Protein AF-A0A518AHJ6-F1 (afdb_monomer)

Mean predicted aligned error: 14.04 Å

Solvent-accessible surface area (backbone atoms only — not comparable to full-atom values): 5491 Å² total; per-residue (Å²): 135,88,84,82,89,69,55,71,71,53,48,53,53,48,39,52,49,17,50,74,73,69,34,95,38,49,66,58,35,52,54,49,59,74,66,50,68,97,54,66,90,85,56,80,76,51,74,64,59,47,52,52,52,52,51,52,50,53,51,49,52,50,32,51,75,68,61,65,54,68,54,68,67,56,52,52,48,53,55,24,60,76,70,72,45,89,76,84,128

Secondary structure (DSSP, 8-state):
-PPPP--HHHHHHHHHHHHHTT-SSHHHHHHHHHHS-SS-TT-SPPHHHHHHHHHHHHHHHHHHHTT-S--HHHHHHHHHHHTT-----

Nearest PDB structures (foldseek):
  7vp4-assembly2_F  TM=5.980E-01  e=5.149E+00  Arabidopsis thaliana

Sequence (89 aa):
MQTIHLSDDQFESLTGLAKAAGHIDLQHFLQALANEPARDPRGPLSEQELAESLSMLQASEADIAAGRTQDMRQAIHEIAEEYGLDIKR

Foldseek 3Di:
DDDDDDDPVRLVVLQVVCVVVPHPGSVRVVVVVVPPDPADPVHDDDPVRVVVVVVVVVVVVVCVVVVVPPDPVRVVVVVCVVVVHDDDD

Radius of gyration: 21.41 Å; Cα contacts (8 Å, |Δi|>4): 24; chains: 1; bounding box: 44×48×45 Å

Organism: NCBI:txid2527972

pLDDT: mean 82.08, std 9.47, range [53.75, 94.5]

Structure (mmCIF, N/CA/C/O backbone):
data_AF-A0A518AHJ6-F1
#
_entry.id   AF-A0A518AH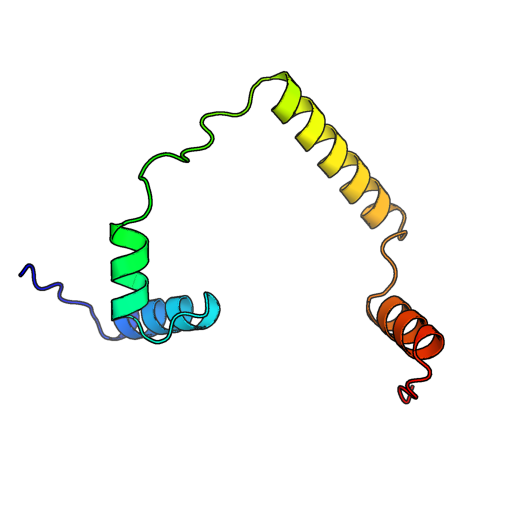J6-F1
#
loop_
_atom_site.group_PDB
_atom_site.id
_atom_site.type_symbol
_atom_site.label_atom_id
_atom_site.label_alt_id
_atom_site.label_comp_id
_atom_site.label_asym_id
_atom_site.label_entity_id
_atom_site.label_seq_id
_atom_site.pdbx_PDB_ins_code
_atom_site.Cartn_x
_atom_site.Cartn_y
_atom_site.Cartn_z
_atom_site.occupancy
_atom_site.B_iso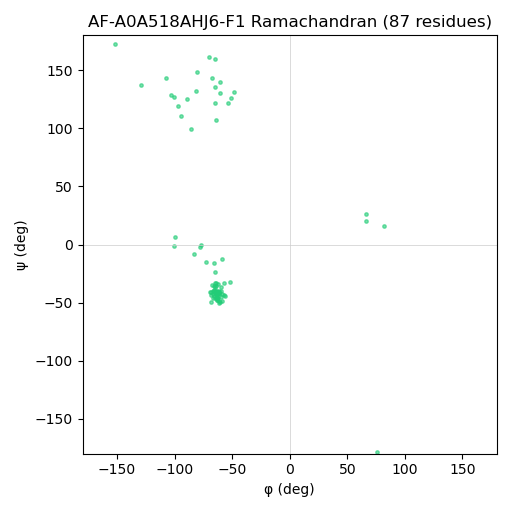_or_equiv
_atom_site.auth_seq_id
_atom_site.auth_comp_id
_atom_site.auth_asym_id
_atom_site.auth_atom_id
_atom_site.pdbx_PDB_model_num
ATOM 1 N N . MET A 1 1 ? 14.939 13.360 -25.008 1.00 57.25 1 MET A N 1
ATOM 2 C CA . MET A 1 1 ? 15.015 12.167 -24.139 1.00 57.25 1 MET A CA 1
ATOM 3 C C . MET A 1 1 ? 16.040 12.450 -23.061 1.00 57.25 1 MET A C 1
ATOM 5 O O . MET A 1 1 ? 17.176 12.734 -23.414 1.00 57.25 1 MET A O 1
ATOM 9 N N . GLN A 1 2 ? 15.635 12.466 -21.791 1.00 66.69 2 GLN A N 1
ATOM 10 C CA . GLN A 1 2 ? 16.591 12.420 -20.683 1.00 66.69 2 GLN A CA 1
ATOM 11 C C . GLN A 1 2 ? 16.991 10.960 -20.472 1.00 66.69 2 GLN A C 1
ATOM 13 O O . GLN A 1 2 ? 16.125 10.089 -20.440 1.00 66.69 2 GLN A O 1
ATOM 18 N N . THR A 1 3 ? 18.290 10.707 -20.369 1.00 79.50 3 THR A N 1
ATOM 19 C CA . THR A 1 3 ? 18.836 9.385 -20.058 1.00 79.50 3 THR A CA 1
ATOM 20 C C . THR A 1 3 ? 19.213 9.375 -18.584 1.00 79.50 3 THR A C 1
ATOM 22 O O . THR A 1 3 ? 19.925 10.271 -18.132 1.00 79.50 3 THR A O 1
ATOM 25 N N . ILE A 1 4 ? 18.717 8.390 -17.835 1.00 79.25 4 ILE A N 1
ATOM 26 C CA . ILE A 1 4 ? 19.040 8.200 -16.418 1.00 79.25 4 ILE A CA 1
ATOM 27 C C . ILE A 1 4 ? 20.033 7.044 -16.330 1.00 79.25 4 ILE A C 1
ATOM 29 O O . ILE A 1 4 ? 19.794 5.980 -16.89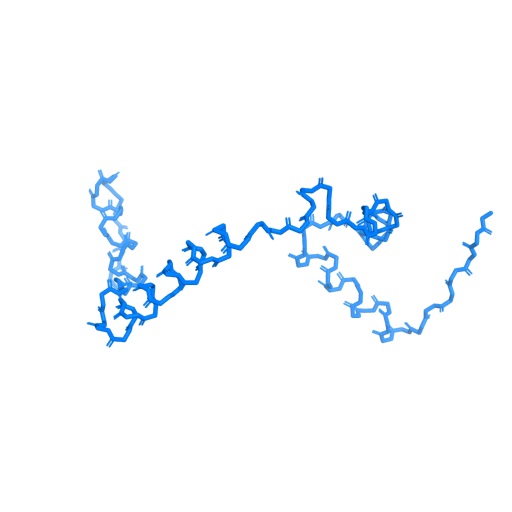7 1.00 79.25 4 ILE A O 1
ATOM 33 N N . HIS A 1 5 ? 21.146 7.261 -15.636 1.00 87.81 5 HIS A N 1
ATOM 34 C CA . HIS A 1 5 ? 22.125 6.217 -15.354 1.00 87.81 5 HIS A CA 1
ATOM 35 C C . HIS A 1 5 ? 21.862 5.659 -13.957 1.00 87.81 5 HIS A C 1
ATOM 37 O O . HIS A 1 5 ? 21.913 6.404 -12.980 1.00 87.81 5 HIS A O 1
ATOM 43 N N . LEU A 1 6 ? 21.560 4.364 -13.884 1.00 87.88 6 LEU A N 1
ATOM 44 C CA . LEU A 1 6 ? 21.353 3.624 -12.641 1.00 87.88 6 LEU A CA 1
ATOM 45 C C . LEU A 1 6 ? 22.555 2.706 -12.413 1.00 87.88 6 LEU A C 1
ATOM 47 O O . LEU A 1 6 ? 23.097 2.166 -13.379 1.00 87.88 6 LEU A O 1
ATOM 51 N N . SER A 1 7 ? 22.968 2.527 -11.158 1.00 94.50 7 SER A N 1
ATOM 52 C CA . SER A 1 7 ? 23.852 1.411 -10.813 1.00 94.50 7 SER A CA 1
ATOM 53 C C . SER A 1 7 ? 23.099 0.082 -10.919 1.00 94.50 7 SER A C 1
ATOM 55 O O . SER A 1 7 ? 21.866 0.060 -10.870 1.00 94.50 7 SER A O 1
ATOM 57 N N . ASP A 1 8 ? 23.833 -1.025 -11.013 1.00 91.62 8 ASP A N 1
ATOM 58 C CA . ASP A 1 8 ? 23.236 -2.365 -11.082 1.00 91.62 8 ASP A CA 1
ATOM 59 C C . ASP A 1 8 ? 22.334 -2.638 -9.862 1.00 91.62 8 ASP A C 1
ATOM 61 O O . ASP A 1 8 ? 21.180 -3.032 -10.023 1.00 91.62 8 ASP A O 1
ATOM 65 N N . ASP A 1 9 ? 22.785 -2.277 -8.654 1.00 93.56 9 ASP A N 1
ATOM 66 C CA . ASP A 1 9 ? 21.992 -2.403 -7.420 1.00 93.56 9 ASP A CA 1
ATOM 67 C C . ASP A 1 9 ? 20.680 -1.595 -7.462 1.00 93.56 9 ASP A C 1
ATOM 69 O O . ASP A 1 9 ? 19.628 -2.043 -6.999 1.00 93.56 9 ASP A O 1
ATOM 73 N N . GLN A 1 10 ? 20.722 -0.378 -8.018 1.00 91.44 10 GLN A N 1
ATOM 74 C CA . GLN A 1 10 ? 19.533 0.466 -8.164 1.00 91.44 10 GLN A CA 1
ATOM 75 C C . GLN A 1 10 ? 18.568 -0.128 -9.185 1.00 91.44 10 GLN A C 1
ATOM 77 O O . GLN A 1 10 ? 17.356 -0.118 -8.966 1.00 91.44 10 GLN A O 1
ATOM 82 N N . PHE A 1 11 ? 19.099 -0.649 -10.289 1.00 92.31 11 PHE A N 1
ATOM 83 C CA . PHE A 1 11 ? 18.309 -1.291 -11.325 1.00 92.31 11 PHE A CA 1
ATOM 84 C C . PHE A 1 11 ? 17.597 -2.541 -10.794 1.00 92.31 11 PHE A C 1
ATOM 86 O O . PHE A 1 11 ? 16.392 -2.689 -11.011 1.00 92.31 11 PHE A O 1
ATOM 93 N N . GLU A 1 12 ? 18.295 -3.404 -10.054 1.00 92.69 12 GLU A N 1
ATOM 94 C CA . GLU A 1 12 ? 17.701 -4.601 -9.450 1.00 92.69 12 GLU A CA 1
ATOM 95 C C . GLU A 1 12 ? 16.616 -4.247 -8.431 1.00 92.69 12 GLU A C 1
ATOM 97 O O . GLU A 1 12 ? 15.498 -4.767 -8.508 1.00 92.69 12 GLU A O 1
ATOM 102 N N . SER A 1 13 ? 16.908 -3.311 -7.524 1.00 93.19 13 SER A N 1
ATOM 103 C CA . SER A 1 13 ? 15.956 -2.853 -6.508 1.00 93.19 13 SER A CA 1
ATOM 104 C C . SER A 1 13 ? 14.677 -2.287 -7.136 1.00 93.19 13 SER A C 1
ATOM 106 O O . SER A 1 13 ? 13.565 -2.705 -6.801 1.00 93.19 13 SER A O 1
ATOM 108 N N . LEU A 1 14 ? 14.815 -1.392 -8.120 1.00 92.31 14 LEU A N 1
ATOM 109 C CA . LEU A 1 14 ? 13.674 -0.778 -8.799 1.00 92.31 14 LEU A CA 1
ATOM 110 C C . LEU A 1 14 ? 12.885 -1.783 -9.646 1.00 92.31 14 LEU A C 1
ATOM 112 O O . LEU A 1 14 ? 11.660 -1.700 -9.711 1.00 92.31 14 LEU A O 1
ATOM 116 N N . THR A 1 15 ? 13.556 -2.757 -10.261 1.00 93.00 15 THR A N 1
ATOM 117 C CA . THR A 1 15 ? 12.883 -3.836 -11.001 1.00 93.00 15 THR A CA 1
ATOM 118 C C . THR A 1 15 ? 12.075 -4.729 -10.058 1.00 93.00 15 THR A C 1
ATOM 120 O O . THR A 1 15 ? 10.948 -5.115 -10.380 1.00 93.00 15 THR A O 1
ATOM 123 N N . GLY A 1 16 ? 12.607 -5.016 -8.866 1.00 91.38 16 GLY A N 1
ATOM 124 C CA . GLY A 1 16 ? 11.884 -5.726 -7.812 1.00 91.38 16 GLY A CA 1
ATOM 125 C C . GLY A 1 16 ? 10.616 -4.988 -7.379 1.00 91.38 16 GLY A C 1
ATOM 126 O O . GLY A 1 16 ? 9.546 -5.596 -7.305 1.00 91.38 16 GLY A O 1
ATOM 127 N N . LEU A 1 17 ? 10.712 -3.671 -7.175 1.00 92.88 17 LEU A N 1
ATOM 128 C CA . LEU A 1 17 ? 9.568 -2.818 -6.840 1.00 92.88 17 LEU A CA 1
ATOM 129 C C . LEU A 1 17 ? 8.524 -2.778 -7.962 1.00 92.88 17 LEU A C 1
ATOM 131 O O . LEU A 1 17 ? 7.340 -2.973 -7.692 1.00 92.88 17 LEU A O 1
ATOM 135 N N . ALA A 1 18 ? 8.953 -2.602 -9.215 1.00 92.62 18 ALA A N 1
ATOM 136 C CA . ALA A 1 18 ? 8.063 -2.597 -10.375 1.00 92.62 18 ALA A CA 1
ATOM 137 C C . ALA A 1 18 ? 7.243 -3.894 -10.459 1.00 92.62 18 ALA A C 1
ATOM 139 O O . ALA A 1 18 ? 6.025 -3.855 -10.640 1.00 92.62 18 ALA A O 1
ATOM 140 N N . LYS A 1 19 ? 7.896 -5.043 -10.249 1.00 92.88 19 LYS A N 1
ATOM 141 C CA . LYS A 1 19 ? 7.236 -6.352 -10.242 1.00 92.88 19 LYS A CA 1
ATOM 142 C C . LYS A 1 19 ? 6.266 -6.508 -9.071 1.00 92.88 19 LYS A C 1
ATOM 144 O O . LYS A 1 19 ? 5.168 -7.021 -9.267 1.00 92.88 19 LYS A O 1
ATOM 149 N N . ALA A 1 20 ? 6.650 -6.074 -7.870 1.00 91.81 20 ALA A N 1
ATOM 150 C CA . ALA A 1 20 ? 5.789 -6.136 -6.688 1.00 91.81 20 ALA A CA 1
ATOM 151 C C . ALA A 1 20 ? 4.531 -5.264 -6.836 1.00 91.81 20 ALA A C 1
ATOM 153 O O . ALA A 1 20 ? 3.453 -5.666 -6.408 1.00 91.81 20 ALA A O 1
ATOM 154 N N . ALA A 1 21 ? 4.655 -4.112 -7.498 1.00 89.62 21 ALA A N 1
ATOM 155 C CA . ALA A 1 21 ? 3.538 -3.239 -7.848 1.00 89.62 21 ALA A CA 1
ATOM 156 C C . ALA A 1 21 ? 2.722 -3.734 -9.066 1.00 89.62 21 ALA A C 1
ATOM 158 O O . ALA A 1 21 ? 1.728 -3.113 -9.431 1.00 89.62 21 ALA A O 1
ATOM 159 N N . GLY A 1 22 ? 3.113 -4.848 -9.699 1.00 92.56 22 GLY A N 1
ATOM 160 C CA . GLY A 1 22 ? 2.380 -5.460 -10.812 1.00 92.56 22 GLY A CA 1
ATOM 161 C C . GLY A 1 22 ? 2.635 -4.830 -12.185 1.00 92.56 22 GLY A C 1
ATOM 162 O O . GLY A 1 22 ? 1.869 -5.069 -13.118 1.00 92.56 22 GLY A O 1
ATOM 163 N N . HIS A 1 23 ? 3.699 -4.039 -12.343 1.00 93.00 23 HIS A N 1
ATOM 164 C CA . HIS A 1 23 ? 4.081 -3.481 -13.640 1.00 93.00 23 HIS A CA 1
ATOM 165 C C . HIS A 1 23 ? 4.844 -4.509 -14.488 1.00 93.00 23 HIS A C 1
ATOM 167 O O . HIS A 1 23 ? 5.571 -5.358 -13.973 1.00 93.00 23 HIS A O 1
ATOM 173 N N . ILE A 1 24 ? 4.682 -4.404 -15.811 1.00 89.69 24 ILE A N 1
ATOM 174 C CA . 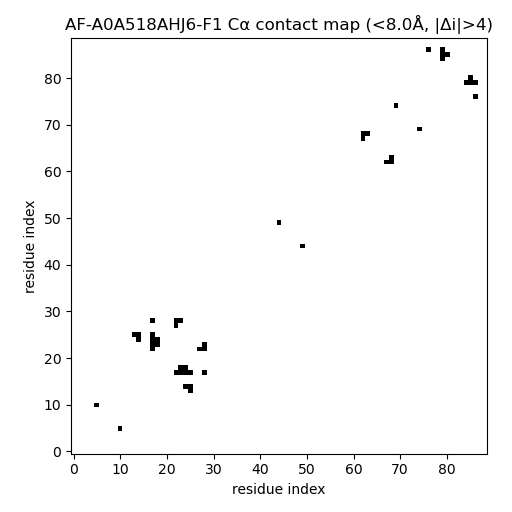ILE A 1 24 ? 5.283 -5.313 -16.801 1.00 89.69 24 ILE A CA 1
ATOM 175 C C . ILE A 1 24 ? 6.813 -5.200 -16.798 1.00 89.69 24 ILE A C 1
ATOM 177 O O . ILE A 1 24 ? 7.509 -6.211 -16.873 1.00 89.69 24 ILE A O 1
ATOM 181 N N . ASP A 1 25 ? 7.330 -3.976 -16.696 1.00 91.00 25 ASP A N 1
ATOM 182 C CA . ASP A 1 25 ? 8.756 -3.686 -16.635 1.00 91.00 25 ASP A CA 1
ATOM 183 C C . ASP A 1 25 ? 9.046 -2.389 -15.858 1.00 91.00 25 ASP A C 1
ATOM 185 O O . ASP A 1 25 ? 8.147 -1.635 -15.462 1.00 91.00 25 ASP A O 1
ATOM 189 N N . LEU A 1 26 ? 10.340 -2.138 -15.633 1.00 90.19 26 LEU A N 1
ATOM 190 C CA . LEU A 1 26 ? 10.822 -0.937 -14.957 1.00 90.19 26 LEU A CA 1
ATOM 191 C C . LEU A 1 26 ? 10.461 0.343 -15.730 1.00 90.19 26 LEU A C 1
ATOM 193 O O . LEU A 1 26 ? 10.180 1.370 -15.119 1.00 90.19 26 LEU A O 1
ATOM 197 N N . GLN A 1 27 ? 10.437 0.306 -17.063 1.00 90.12 27 GLN A N 1
ATOM 198 C CA . GLN A 1 27 ? 10.132 1.488 -17.867 1.00 90.12 27 GLN A CA 1
ATOM 199 C C . GLN A 1 27 ? 8.677 1.934 -17.680 1.00 90.12 27 GLN A C 1
ATOM 201 O O . GLN A 1 27 ? 8.423 3.118 -17.461 1.00 90.12 27 GLN A O 1
ATOM 206 N N . HIS A 1 28 ? 7.737 0.995 -17.719 1.00 90.38 28 HIS A N 1
ATOM 207 C CA . HIS A 1 28 ? 6.322 1.221 -17.466 1.00 90.38 28 HIS A CA 1
ATOM 208 C C . HIS A 1 28 ? 6.086 1.729 -16.040 1.00 90.38 28 HIS A C 1
ATOM 210 O O . HIS A 1 28 ? 5.305 2.655 -15.838 1.00 90.38 28 HIS A O 1
ATOM 216 N N . PHE A 1 29 ? 6.796 1.173 -15.055 1.00 91.50 29 PHE A N 1
ATOM 217 C CA . PHE A 1 29 ? 6.751 1.652 -13.673 1.00 91.50 29 PHE A CA 1
ATOM 218 C C . PHE A 1 29 ? 7.229 3.107 -13.539 1.00 91.50 29 PHE A C 1
ATOM 220 O O . PHE A 1 29 ? 6.529 3.940 -12.968 1.00 91.50 29 PHE A O 1
ATOM 227 N N . LEU A 1 30 ? 8.377 3.453 -14.130 1.00 89.69 30 LEU A N 1
ATOM 228 C CA . LEU A 1 30 ? 8.905 4.822 -14.091 1.00 89.69 30 LEU A CA 1
ATOM 229 C C . LEU A 1 30 ? 8.010 5.817 -14.840 1.00 89.69 30 LEU A C 1
ATOM 231 O O . LEU A 1 30 ? 7.861 6.957 -14.405 1.00 89.69 30 LEU A O 1
ATOM 235 N N . GLN A 1 31 ? 7.397 5.400 -15.950 1.00 89.00 31 GLN A N 1
ATOM 236 C CA . GLN A 1 31 ? 6.418 6.220 -16.665 1.00 89.00 31 GLN A CA 1
ATOM 237 C C . GLN A 1 31 ? 5.151 6.445 -15.841 1.00 89.00 31 GLN A C 1
ATOM 239 O O . GLN A 1 31 ? 4.624 7.554 -15.855 1.00 89.00 31 GLN A O 1
ATOM 244 N N . ALA A 1 32 ? 4.667 5.429 -15.125 1.00 87.12 32 ALA A N 1
ATOM 245 C CA . ALA A 1 32 ? 3.530 5.583 -14.228 1.00 87.12 32 ALA A CA 1
ATOM 246 C C . ALA A 1 32 ? 3.849 6.600 -13.123 1.00 87.12 32 ALA A C 1
ATOM 248 O O . ALA A 1 32 ? 3.129 7.585 -12.998 1.00 87.12 32 ALA A O 1
ATOM 249 N N . LEU A 1 33 ? 4.987 6.444 -12.435 1.00 85.50 33 LEU A N 1
ATOM 250 C CA . LEU A 1 33 ? 5.446 7.374 -11.393 1.00 85.50 33 LEU A CA 1
ATOM 251 C C . LEU A 1 33 ? 5.625 8.809 -11.903 1.00 85.50 33 LEU A C 1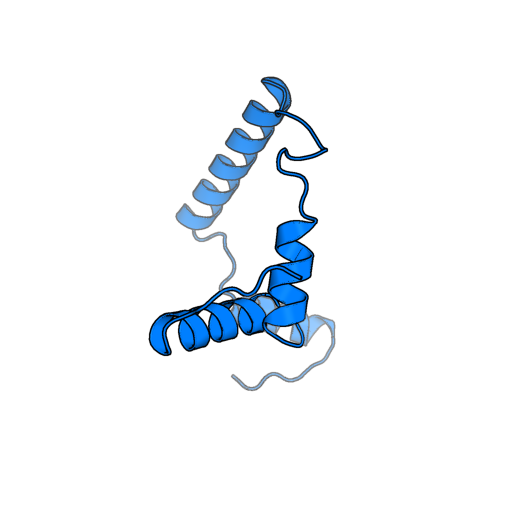
ATOM 253 O O . LEU A 1 33 ? 5.238 9.761 -11.236 1.00 85.50 33 LEU A O 1
ATOM 257 N N . ALA A 1 34 ? 6.197 8.987 -13.096 1.00 84.69 34 ALA A N 1
ATOM 258 C CA . ALA A 1 34 ? 6.392 10.317 -13.676 1.00 8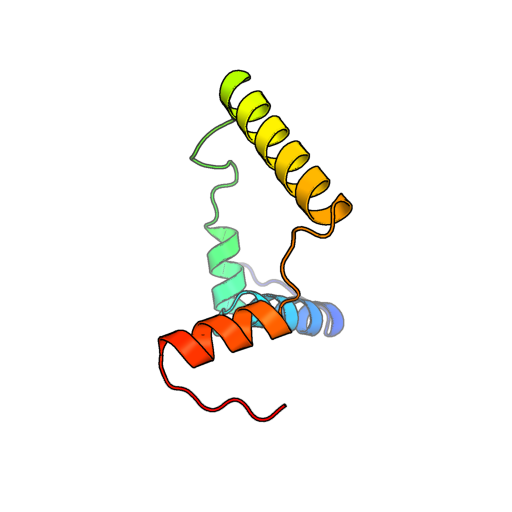4.69 34 ALA A CA 1
ATOM 259 C C . ALA A 1 34 ? 5.068 11.035 -13.993 1.00 84.69 34 ALA A C 1
ATOM 261 O O . ALA A 1 34 ? 5.044 12.263 -14.078 1.00 84.69 34 ALA A O 1
ATOM 262 N N . ASN A 1 35 ? 3.988 10.274 -14.183 1.00 84.06 35 ASN A N 1
ATOM 263 C CA . ASN A 1 35 ? 2.648 10.787 -14.447 1.00 84.06 35 ASN A CA 1
ATOM 264 C C . ASN A 1 35 ? 1.750 10.775 -13.202 1.00 84.06 35 ASN A C 1
ATOM 266 O O . ASN A 1 35 ? 0.599 11.212 -13.290 1.00 84.06 35 ASN A O 1
ATOM 270 N N . GLU A 1 36 ? 2.240 10.296 -12.054 1.00 81.56 36 GLU A N 1
ATOM 271 C CA . GLU A 1 36 ? 1.489 10.398 -10.814 1.00 81.56 36 GLU A CA 1
ATOM 272 C C . GLU A 1 36 ? 1.332 11.872 -10.431 1.00 81.56 36 GLU A C 1
ATOM 274 O O . GLU A 1 36 ? 2.278 12.667 -10.512 1.00 81.56 36 GLU A O 1
ATOM 279 N N . PRO A 1 37 ? 0.126 12.280 -10.017 1.00 77.88 37 PRO A N 1
ATOM 280 C CA . PRO A 1 37 ? -0.081 13.639 -9.575 1.00 77.88 37 PRO A CA 1
ATOM 281 C C . PRO A 1 37 ? 0.753 13.873 -8.308 1.00 77.88 37 PRO A C 1
ATOM 283 O O . PRO A 1 37 ? 0.575 13.207 -7.293 1.00 77.88 37 PRO A O 1
ATOM 286 N N . ALA A 1 38 ? 1.648 14.868 -8.349 1.00 75.62 38 ALA A N 1
ATOM 287 C CA . ALA A 1 38 ? 2.523 15.231 -7.223 1.00 75.62 38 ALA A CA 1
ATOM 288 C C . ALA A 1 38 ? 1.759 15.617 -5.938 1.00 75.62 38 ALA A C 1
ATOM 290 O O . ALA A 1 38 ? 2.345 15.761 -4.866 1.00 75.62 38 ALA A O 1
ATOM 291 N N . ARG A 1 39 ? 0.448 15.836 -6.055 1.00 70.62 39 ARG A N 1
ATOM 292 C CA . ARG A 1 39 ? -0.493 15.999 -4.952 1.00 70.62 39 ARG A CA 1
ATOM 293 C C . ARG A 1 39 ? -1.662 15.065 -5.194 1.00 70.62 39 ARG A C 1
ATOM 295 O O . ARG A 1 39 ? -2.165 15.014 -6.313 1.00 70.62 39 ARG A O 1
ATOM 302 N N . ASP A 1 40 ? -2.111 14.393 -4.144 1.00 76.06 40 ASP A N 1
ATOM 303 C CA . ASP A 1 40 ? -3.298 13.549 -4.211 1.00 76.06 40 ASP A CA 1
ATOM 304 C C . ASP A 1 40 ? -4.488 14.362 -4.767 1.00 76.06 40 ASP A C 1
ATOM 306 O O . ASP A 1 40 ? -4.830 15.406 -4.195 1.00 76.06 40 ASP A O 1
ATOM 310 N N . PRO A 1 41 ? -5.110 13.939 -5.884 1.00 70.75 41 PRO A N 1
ATOM 311 C CA . PRO A 1 41 ? -6.207 14.672 -6.509 1.00 70.75 41 PRO A CA 1
ATOM 312 C C . PRO A 1 41 ? -7.461 14.728 -5.629 1.00 70.75 41 PRO A C 1
ATOM 314 O O . PRO A 1 41 ? -8.333 15.557 -5.879 1.00 70.75 41 PRO A O 1
ATOM 317 N N . ARG A 1 42 ? -7.552 13.882 -4.594 1.00 78.12 42 ARG A N 1
ATOM 318 C CA . ARG A 1 42 ? -8.625 13.914 -3.589 1.00 78.12 42 ARG A CA 1
ATOM 319 C C . ARG A 1 42 ? -8.491 15.096 -2.627 1.00 78.12 42 ARG A C 1
ATOM 321 O O . ARG A 1 42 ? -9.458 15.444 -1.963 1.00 78.12 42 ARG A O 1
ATOM 328 N N . GLY A 1 43 ? -7.324 15.743 -2.592 1.00 77.00 43 GLY A N 1
ATOM 329 C CA . GLY A 1 43 ? -7.037 16.832 -1.667 1.00 77.00 43 GLY A CA 1
ATOM 330 C C . GLY A 1 43 ? -6.763 16.346 -0.238 1.00 77.00 43 GLY A C 1
ATOM 331 O O . GLY A 1 43 ? -6.710 15.143 0.021 1.00 77.00 43 GLY A O 1
ATOM 332 N N . PRO A 1 44 ? -6.512 17.276 0.699 1.00 79.19 44 PRO A N 1
ATOM 333 C CA . PRO A 1 44 ? -6.379 16.934 2.108 1.00 79.19 44 PRO A CA 1
ATOM 334 C C . PRO A 1 44 ? -7.724 16.456 2.663 1.00 79.19 44 PRO A C 1
ATOM 336 O O . PRO A 1 44 ? -8.766 17.014 2.322 1.00 79.19 44 PRO A O 1
ATOM 339 N N . LEU A 1 45 ? -7.685 15.466 3.556 1.00 78.56 45 LEU A N 1
ATOM 340 C CA . LEU A 1 45 ? -8.861 15.069 4.328 1.00 78.56 45 LEU A CA 1
ATOM 341 C C . LEU A 1 45 ? -9.345 16.252 5.169 1.00 78.56 45 LEU A C 1
ATOM 343 O O . LEU A 1 45 ? -8.540 16.983 5.757 1.00 78.56 45 LEU A O 1
ATOM 347 N N . SER A 1 46 ? -10.660 16.420 5.255 1.00 85.81 46 SER A N 1
ATOM 348 C CA . SER A 1 46 ? -11.262 17.285 6.264 1.00 85.81 46 SER A CA 1
ATOM 349 C C . SER A 1 46 ? -11.001 16.734 7.672 1.00 85.81 46 SER A C 1
ATOM 351 O O . SER A 1 46 ? -10.734 15.545 7.861 1.00 85.81 46 SER A O 1
ATOM 353 N N . GLU A 1 47 ? -11.101 17.589 8.693 1.00 87.88 47 GLU A N 1
ATOM 354 C CA . GLU A 1 47 ? -10.956 17.158 10.093 1.00 87.88 47 GLU A CA 1
ATOM 355 C C . GLU A 1 47 ? -11.960 16.055 10.461 1.00 87.88 47 GLU A C 1
ATOM 357 O O . GLU A 1 47 ? -11.636 15.154 11.233 1.00 87.88 47 GLU A O 1
ATOM 362 N N . GLN A 1 48 ? -13.157 16.093 9.865 1.00 87.38 48 GLN A N 1
ATOM 363 C CA . GLN A 1 48 ? -14.182 15.077 10.069 1.00 87.38 48 GLN A CA 1
ATOM 364 C C . GLN A 1 48 ? -13.777 13.726 9.459 1.00 87.38 48 GLN A C 1
ATOM 366 O O . GLN A 1 48 ? -13.814 12.715 10.156 1.00 87.38 48 GLN A O 1
ATOM 371 N N . GLU A 1 49 ? -13.328 13.698 8.201 1.00 85.19 49 GLU A N 1
ATOM 372 C CA . GLU A 1 49 ? -12.880 12.460 7.541 1.00 85.19 49 GLU A CA 1
ATOM 373 C C . GLU A 1 49 ? -11.640 11.859 8.220 1.00 85.19 49 GLU A C 1
ATOM 375 O O . GLU A 1 49 ? -11.485 10.636 8.294 1.00 85.19 49 GLU A O 1
ATOM 380 N N . LEU A 1 50 ? -10.760 12.712 8.757 1.00 86.88 50 LEU A N 1
ATOM 381 C CA . LEU A 1 50 ? -9.629 12.273 9.568 1.00 86.88 50 LEU A CA 1
ATOM 382 C C . LEU A 1 50 ? -10.103 11.618 10.873 1.00 86.88 50 LEU A C 1
ATOM 384 O O . LEU A 1 50 ? -9.609 10.549 11.229 1.00 86.88 50 LEU A O 1
ATOM 388 N N . ALA A 1 51 ? -11.063 12.227 11.574 1.00 87.44 51 ALA A N 1
ATOM 389 C CA . ALA A 1 51 ? -11.622 11.673 12.805 1.00 87.44 51 ALA A CA 1
ATOM 390 C C . ALA A 1 51 ? -12.326 10.326 12.565 1.00 87.44 51 ALA A C 1
ATOM 392 O O . ALA A 1 51 ? -12.128 9.384 13.335 1.00 87.44 51 ALA A O 1
ATOM 393 N N . GLU A 1 52 ? -13.087 10.207 11.475 1.00 89.56 52 GLU A N 1
ATOM 394 C CA . GLU A 1 52 ? -13.724 8.953 11.059 1.00 89.56 52 GLU A CA 1
ATOM 395 C C . GLU A 1 52 ? -12.674 7.873 10.752 1.00 89.56 52 GLU A C 1
ATOM 397 O O . GLU A 1 52 ? -12.755 6.761 11.280 1.00 89.56 52 GLU A O 1
ATOM 402 N N . SER A 1 53 ? -11.626 8.216 9.997 1.00 85.38 53 SER A N 1
ATOM 403 C CA . SER A 1 53 ? -10.529 7.291 9.676 1.00 85.38 53 SER A CA 1
ATOM 404 C C . SER A 1 53 ? -9.780 6.816 10.926 1.00 85.38 53 SER A C 1
ATOM 406 O O . SER A 1 53 ? -9.482 5.628 11.062 1.00 85.38 53 SER A O 1
ATOM 408 N N . LEU A 1 54 ? -9.505 7.720 11.872 1.00 89.12 54 LEU A N 1
ATOM 409 C CA . LEU A 1 54 ? -8.868 7.378 13.147 1.00 89.12 54 LEU A CA 1
ATOM 410 C C . LEU A 1 54 ? -9.753 6.460 13.994 1.00 89.12 54 LEU A C 1
ATOM 412 O O . LEU A 1 54 ? -9.251 5.507 14.589 1.00 89.12 54 LEU A O 1
ATOM 416 N N . SER A 1 55 ? -11.064 6.703 14.018 1.00 88.88 55 SER A N 1
ATOM 417 C CA . SER A 1 55 ? -12.008 5.839 14.727 1.00 88.88 55 SER A CA 1
ATOM 418 C C . SER A 1 55 ? -12.051 4.430 14.128 1.00 88.88 55 SER A C 1
ATOM 420 O O . SER A 1 55 ? -12.051 3.452 14.877 1.00 88.88 55 SER A O 1
ATOM 422 N N . MET A 1 56 ? -12.013 4.305 12.796 1.00 87.69 56 MET A N 1
ATOM 423 C CA . MET A 1 56 ? -11.953 3.006 12.113 1.00 87.69 56 MET A CA 1
ATOM 424 C C . MET A 1 56 ? -10.661 2.238 12.411 1.00 87.69 56 MET A C 1
ATOM 426 O O . MET A 1 56 ? -10.699 1.022 12.620 1.00 87.69 56 MET A O 1
ATOM 430 N N . LEU A 1 57 ? -9.522 2.936 12.451 1.00 86.62 57 LEU A N 1
ATOM 431 C CA . LEU A 1 57 ? -8.237 2.333 12.812 1.00 86.62 57 LEU A CA 1
ATOM 432 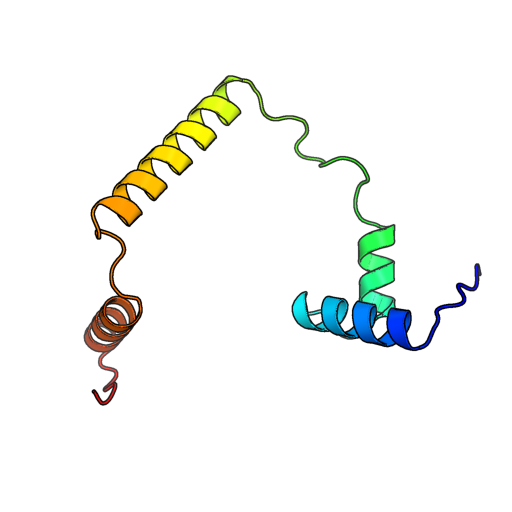C C . LEU A 1 57 ? -8.259 1.816 14.250 1.00 86.62 57 LEU A C 1
ATOM 434 O O . LEU A 1 57 ? -7.921 0.660 14.481 1.00 86.62 57 LEU A O 1
ATOM 438 N N . GLN A 1 58 ? -8.740 2.624 15.197 1.00 84.88 58 GLN A N 1
ATOM 439 C CA . GLN A 1 58 ? -8.857 2.220 16.601 1.00 84.88 58 GLN A CA 1
ATOM 440 C C . GLN A 1 58 ? -9.795 1.022 16.788 1.00 84.88 58 GLN A C 1
ATOM 442 O O . GLN A 1 58 ? -9.494 0.124 17.572 1.00 84.88 58 GLN A O 1
ATOM 447 N N . ALA A 1 59 ? -10.914 0.978 16.058 1.00 82.75 59 ALA A N 1
ATOM 448 C CA . ALA A 1 59 ? -11.814 -0.172 16.070 1.00 82.75 59 ALA A CA 1
ATOM 449 C C . ALA A 1 59 ? -11.123 -1.437 15.533 1.00 82.75 59 ALA A C 1
ATOM 451 O O . ALA A 1 59 ? -11.184 -2.488 16.169 1.00 82.75 59 ALA A O 1
ATOM 452 N N . SER A 1 60 ? -10.393 -1.317 14.420 1.00 78.50 60 SER A N 1
ATOM 453 C CA . SER A 1 60 ? -9.648 -2.435 13.826 1.00 78.50 60 SER A CA 1
ATOM 454 C C . SER A 1 60 ? -8.530 -2.938 14.745 1.00 78.50 60 SER A C 1
ATOM 456 O O . SER A 1 60 ? -8.366 -4.143 14.920 1.00 78.50 60 SER A O 1
ATOM 458 N N . GLU A 1 61 ? -7.782 -2.036 15.387 1.00 81.38 61 GLU A N 1
ATOM 459 C CA . GLU A 1 61 ? -6.759 -2.390 16.379 1.00 81.38 61 GLU A CA 1
ATOM 460 C C . GLU A 1 61 ? -7.367 -3.088 17.598 1.00 81.38 61 GLU A C 1
ATOM 462 O O . GLU A 1 61 ? -6.814 -4.077 18.083 1.00 81.38 61 GLU A O 1
ATOM 467 N N . ALA A 1 62 ? -8.522 -2.616 18.075 1.00 78.19 62 ALA A N 1
ATOM 468 C CA . ALA A 1 62 ? -9.243 -3.250 19.171 1.00 78.19 62 ALA A CA 1
ATOM 469 C C . ALA A 1 62 ? -9.741 -4.655 18.796 1.00 78.19 62 ALA A C 1
ATOM 471 O O . ALA A 1 62 ? -9.711 -5.554 19.636 1.00 78.19 62 ALA A O 1
ATOM 472 N N . ASP A 1 63 ? -10.162 -4.870 17.549 1.00 78.50 63 ASP A N 1
ATOM 473 C CA . ASP A 1 63 ? -10.567 -6.185 17.050 1.00 78.50 63 ASP A CA 1
ATOM 474 C C . ASP A 1 63 ? -9.385 -7.146 16.912 1.00 78.50 63 ASP A C 1
ATOM 476 O O . ASP A 1 63 ? -9.489 -8.304 17.326 1.00 78.50 63 ASP A O 1
ATOM 480 N N . ILE A 1 64 ? -8.237 -6.664 16.429 1.00 76.31 64 ILE A N 1
ATOM 481 C CA . ILE A 1 64 ? -6.982 -7.430 16.410 1.00 76.31 64 ILE A CA 1
ATOM 482 C C . ILE A 1 64 ? -6.569 -7.806 17.839 1.00 76.31 64 ILE A C 1
ATOM 484 O O . ILE A 1 64 ? -6.311 -8.974 18.127 1.00 76.31 64 ILE A O 1
ATOM 488 N N . ALA A 1 65 ? -6.549 -6.839 18.762 1.00 72.88 65 ALA A N 1
ATOM 489 C CA . ALA A 1 65 ? -6.147 -7.057 20.152 1.00 72.88 65 ALA A CA 1
ATOM 490 C C . ALA A 1 65 ? -7.106 -7.989 20.911 1.00 72.88 65 ALA A C 1
ATOM 492 O O . ALA A 1 65 ? -6.677 -8.761 21.768 1.00 72.88 65 ALA A O 1
ATOM 493 N N . ALA A 1 66 ? -8.399 -7.951 20.582 1.00 75.12 66 ALA A N 1
ATOM 494 C CA . ALA A 1 66 ? -9.406 -8.857 21.124 1.00 75.12 66 ALA A CA 1
ATOM 495 C C . ALA A 1 66 ? -9.368 -10.263 20.494 1.00 75.12 66 ALA A C 1
ATOM 497 O O . ALA A 1 66 ? -10.189 -11.105 20.860 1.00 75.12 66 ALA A O 1
ATOM 498 N N . GLY A 1 67 ? -8.460 -10.523 19.543 1.00 65.44 67 GLY A N 1
ATOM 499 C CA . GLY A 1 67 ? -8.385 -11.793 18.818 1.00 65.44 67 GLY A CA 1
ATOM 500 C C . GLY A 1 67 ? -9.599 -12.050 17.922 1.00 65.44 67 GLY A C 1
ATOM 501 O O . GLY A 1 67 ? -9.872 -13.196 17.579 1.00 65.44 67 GLY A O 1
ATOM 502 N N . ARG A 1 68 ? -10.351 -10.997 17.571 1.00 62.25 68 ARG A N 1
ATOM 503 C CA . ARG A 1 68 ? -11.525 -11.060 16.687 1.00 62.25 68 ARG A CA 1
ATOM 504 C C . ARG A 1 68 ? -11.162 -11.041 15.206 1.00 62.25 68 ARG A C 1
ATOM 506 O O . ARG A 1 68 ? -12.028 -11.294 14.376 1.00 62.25 68 ARG A O 1
ATOM 513 N N . THR A 1 69 ? -9.899 -10.803 14.856 1.00 62.84 69 THR A N 1
ATOM 514 C CA . THR A 1 69 ? -9.393 -11.200 13.542 1.00 62.84 69 THR A CA 1
ATOM 515 C C . THR A 1 69 ? -9.434 -12.716 13.446 1.00 62.84 69 THR A C 1
ATOM 517 O O . THR A 1 69 ? -8.634 -13.395 14.091 1.00 62.84 69 THR A O 1
ATOM 520 N N . GLN A 1 70 ? -10.376 -13.238 12.659 1.00 62.75 70 GLN A N 1
ATOM 521 C CA . GLN A 1 70 ? -10.395 -14.648 12.289 1.00 62.75 70 GLN A CA 1
ATOM 522 C C . GLN A 1 70 ? -9.002 -15.064 11.818 1.00 62.75 70 GLN A C 1
ATOM 524 O O . GLN A 1 70 ? -8.390 -14.381 10.991 1.00 62.75 70 GLN A O 1
ATOM 529 N N . ASP A 1 71 ? -8.503 -16.182 12.350 1.00 71.56 71 ASP A N 1
ATOM 530 C CA . ASP A 1 71 ? -7.320 -16.831 11.798 1.00 71.56 71 ASP A CA 1
ATOM 531 C C . ASP A 1 71 ? -7.561 -16.994 10.295 1.00 71.56 71 ASP A C 1
ATOM 533 O O . ASP A 1 71 ? -8.593 -17.525 9.876 1.00 71.56 71 ASP A O 1
ATOM 537 N N . MET A 1 72 ? -6.635 -16.503 9.476 1.00 65.00 72 MET A N 1
ATOM 538 C CA . MET A 1 72 ? -6.749 -16.551 8.022 1.00 65.00 72 MET A CA 1
ATOM 539 C C . MET A 1 72 ? -7.045 -17.977 7.530 1.00 65.00 72 MET A C 1
ATOM 541 O O . MET A 1 72 ? -7.780 -18.146 6.562 1.00 65.00 72 MET A O 1
ATOM 545 N N . ARG A 1 73 ? -6.549 -19.014 8.226 1.00 68.12 73 ARG A N 1
ATOM 546 C CA . ARG A 1 73 ? -6.905 -20.411 7.926 1.00 68.12 73 ARG A CA 1
ATOM 547 C C . ARG A 1 73 ? -8.372 -20.722 8.188 1.00 68.12 73 ARG A C 1
ATOM 549 O O . ARG A 1 73 ? -8.979 -21.437 7.400 1.00 68.12 73 ARG A O 1
ATOM 556 N N . GLN A 1 74 ? -8.935 -20.199 9.270 1.00 71.56 74 GLN A N 1
ATOM 557 C CA . GLN A 1 74 ? -10.337 -20.399 9.612 1.00 71.56 74 GLN A CA 1
ATOM 558 C C . GLN A 1 74 ? -11.261 -19.679 8.622 1.00 71.56 74 GLN A C 1
ATOM 560 O O . GLN A 1 74 ? -12.191 -20.300 8.121 1.00 71.56 74 GLN A O 1
ATOM 565 N N . ALA A 1 75 ? -10.943 -18.438 8.242 1.00 74.38 75 ALA A N 1
ATOM 566 C CA . ALA A 1 75 ? -11.691 -17.716 7.208 1.00 74.38 75 ALA A CA 1
ATOM 567 C C . ALA A 1 75 ? -11.642 -18.435 5.844 1.00 74.38 75 ALA A C 1
ATOM 569 O O . ALA A 1 75 ? -12.657 -18.558 5.164 1.00 74.38 75 ALA A O 1
ATOM 570 N N . ILE A 1 76 ? -10.477 -18.970 5.458 1.00 75.75 76 ILE A N 1
ATOM 571 C CA . ILE A 1 76 ? -10.325 -19.766 4.229 1.00 75.75 76 ILE A CA 1
ATOM 572 C C . ILE A 1 76 ? -11.163 -21.051 4.289 1.00 75.75 76 ILE A C 1
ATOM 574 O O . ILE A 1 76 ? -11.771 -21.417 3.286 1.00 75.75 76 ILE A O 1
ATOM 578 N N . HIS A 1 77 ? -11.220 -21.722 5.443 1.00 79.62 77 HIS A N 1
ATOM 579 C CA . HIS A 1 77 ? -12.056 -22.908 5.630 1.00 79.62 77 HIS A CA 1
ATOM 580 C C . HIS A 1 77 ? -13.553 -22.597 5.541 1.00 79.62 77 HIS A C 1
ATOM 582 O O . HIS A 1 77 ? -14.265 -23.323 4.859 1.00 7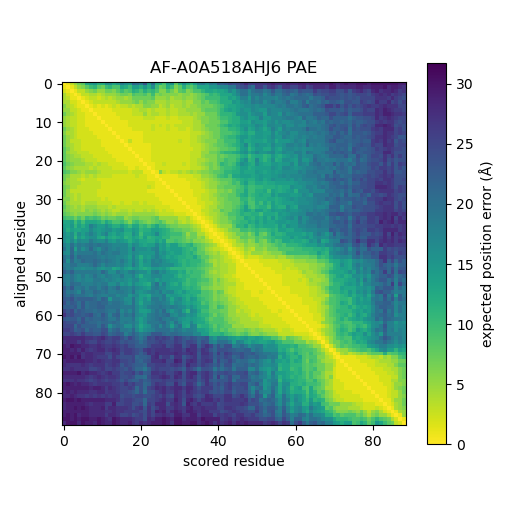9.62 77 HIS A O 1
ATOM 588 N N . GLU A 1 78 ? -14.022 -21.520 6.172 1.00 80.88 78 GLU A N 1
ATOM 589 C CA . GLU A 1 78 ? -15.436 -21.121 6.128 1.00 80.88 78 GLU A CA 1
ATOM 590 C C . GLU A 1 78 ? -15.882 -20.762 4.702 1.00 80.88 78 GLU A C 1
ATOM 592 O O . GLU A 1 78 ? -16.927 -21.224 4.246 1.00 80.88 78 GLU A O 1
ATOM 597 N N . ILE A 1 79 ? -15.047 -20.030 3.954 1.00 79.88 79 ILE A N 1
ATOM 598 C CA . ILE A 1 79 ? -15.287 -19.749 2.530 1.00 79.88 79 ILE A CA 1
ATOM 599 C C . ILE A 1 79 ? -15.295 -21.054 1.725 1.00 79.88 79 ILE A C 1
ATOM 601 O O . ILE A 1 79 ? -16.118 -21.243 0.835 1.00 79.88 79 ILE A O 1
ATOM 605 N N . ALA A 1 80 ? -14.401 -21.994 2.018 1.00 83.31 80 ALA A N 1
ATOM 606 C CA . ALA A 1 80 ? -14.418 -23.285 1.346 1.00 83.31 80 ALA A CA 1
ATOM 607 C C . ALA A 1 80 ? -15.698 -24.085 1.615 1.00 83.31 80 ALA A C 1
ATOM 609 O O . ALA A 1 80 ? -16.263 -24.633 0.672 1.00 83.31 80 ALA A O 1
ATOM 610 N N . GLU A 1 81 ? -16.185 -24.118 2.856 1.00 84.81 81 GLU A N 1
ATOM 611 C CA . GLU A 1 81 ? -17.438 -24.793 3.209 1.00 84.81 81 GLU A CA 1
ATOM 612 C C . GLU A 1 81 ? -18.653 -24.159 2.517 1.00 84.81 81 GLU A C 1
ATOM 614 O O . GLU A 1 81 ? -19.480 -24.888 1.966 1.00 84.81 81 GLU A O 1
ATOM 619 N N . GLU A 1 82 ? -18.735 -22.825 2.464 1.00 85.94 82 GLU A N 1
ATOM 620 C CA . GLU A 1 82 ? -19.817 -22.101 1.776 1.00 85.94 82 GLU A CA 1
ATOM 621 C C . GLU A 1 82 ? -19.887 -22.444 0.276 1.00 85.94 82 GLU A C 1
ATOM 623 O O . GLU A 1 82 ? -20.974 -22.586 -0.288 1.00 85.94 82 GLU A O 1
ATOM 628 N N . TYR A 1 83 ? -18.731 -22.641 -0.364 1.00 85.62 83 TYR A N 1
ATOM 629 C CA . TYR A 1 83 ? -18.626 -22.937 -1.797 1.00 85.62 83 TYR A CA 1
ATOM 630 C C . TYR A 1 83 ? -18.420 -24.431 -2.112 1.00 85.62 83 TYR A C 1
ATOM 632 O O . TYR A 1 83 ? -18.221 -24.793 -3.274 1.00 85.62 83 TYR A O 1
ATOM 640 N N . GLY A 1 84 ? -18.480 -25.315 -1.109 1.00 85.00 84 GLY A N 1
ATOM 641 C CA . GLY A 1 84 ? -18.326 -26.766 -1.278 1.00 85.00 84 GLY A CA 1
ATOM 642 C C . GLY A 1 84 ? -16.929 -27.219 -1.726 1.00 85.00 84 GLY A C 1
ATOM 643 O O . GLY A 1 84 ? -16.793 -28.259 -2.372 1.00 85.00 84 GLY A O 1
ATOM 644 N N . LEU A 1 85 ? -15.892 -26.438 -1.423 1.00 81.06 85 LEU A N 1
ATOM 645 C CA . LEU A 1 85 ? -14.495 -26.733 -1.731 1.00 81.06 85 LEU A CA 1
ATOM 646 C C . LEU A 1 85 ? -13.862 -27.535 -0.585 1.00 81.06 85 LEU A C 1
ATOM 648 O O . LEU A 1 85 ? -13.866 -27.106 0.563 1.00 81.06 85 LEU A O 1
ATOM 652 N N . ASP A 1 86 ? -13.277 -28.694 -0.887 1.00 79.44 86 ASP A N 1
ATOM 653 C CA . ASP A 1 86 ? -12.592 -29.516 0.119 1.00 79.44 86 ASP A CA 1
ATOM 654 C C . ASP A 1 86 ? -11.132 -29.061 0.283 1.00 79.44 86 ASP A C 1
ATOM 656 O O . ASP A 1 86 ? -10.260 -29.384 -0.534 1.00 79.44 86 ASP A O 1
ATOM 660 N N . ILE A 1 87 ? -10.861 -28.274 1.327 1.00 69.94 87 ILE A N 1
ATOM 661 C CA . ILE A 1 87 ? -9.501 -27.879 1.709 1.00 69.94 87 ILE A CA 1
ATOM 662 C C . ILE A 1 87 ? -9.007 -28.866 2.769 1.00 69.94 87 ILE A C 1
ATOM 664 O O . ILE A 1 87 ? -9.488 -28.880 3.902 1.00 69.94 87 ILE A O 1
ATOM 668 N N . LYS A 1 88 ? -8.035 -29.709 2.402 1.00 61.84 88 LYS A N 1
ATOM 669 C CA . LYS A 1 88 ? -7.415 -30.669 3.328 1.00 61.84 88 LYS A CA 1
ATOM 670 C C . LYS A 1 88 ? -6.747 -29.930 4.496 1.00 61.84 88 LYS A C 1
ATOM 672 O O . LYS A 1 88 ? -5.977 -29.002 4.260 1.00 61.84 88 LYS A O 1
ATOM 677 N N . ARG A 1 89 ? -7.062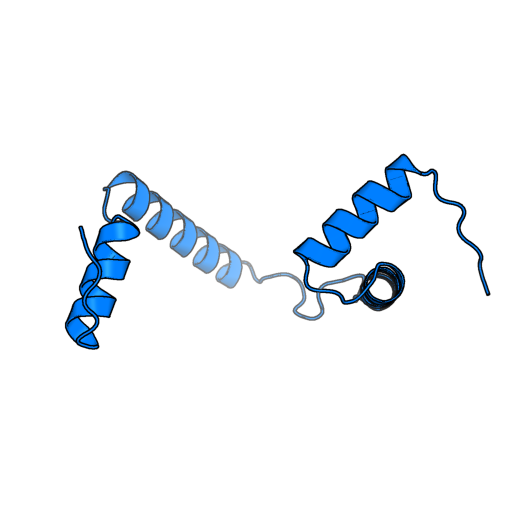 -30.377 5.718 1.00 53.75 89 ARG A N 1
ATOM 678 C CA . ARG A 1 89 ? -6.490 -29.906 6.993 1.00 53.75 89 ARG A CA 1
ATOM 679 C C . ARG A 1 89 ? -4.966 -29.960 7.030 1.00 53.75 89 ARG A C 1
ATOM 681 O O . ARG A 1 89 ? -4.407 -30.955 6.513 1.00 53.75 89 ARG A O 1
#